Protein AF-A0ABD1X7K9-F1 (afdb_monomer_lite)

Organism: NCBI:txid205694

Structure (mmCIF, N/CA/C/O backbone):
data_AF-A0ABD1X7K9-F1
#
_entry.id   AF-A0ABD1X7K9-F1
#
loop_
_atom_site.group_PDB
_atom_site.id
_atom_site.type_symbol
_atom_site.label_atom_id
_atom_site.label_alt_id
_atom_site.label_comp_id
_atom_site.label_asym_id
_atom_site.label_entity_id
_atom_site.label_seq_id
_atom_site.pdbx_PDB_ins_code
_atom_site.Cartn_x
_atom_site.Cartn_y
_atom_site.Cartn_z
_atom_site.occupancy
_atom_site.B_iso_or_equiv
_atom_site.auth_seq_id
_atom_site.auth_comp_id
_atom_site.auth_asym_id
_atom_site.auth_atom_id
_atom_site.pdbx_PDB_model_num
ATOM 1 N N . MET A 1 1 ? -60.985 24.996 54.349 1.00 44.25 1 MET A N 1
ATOM 2 C CA . MET A 1 1 ? -61.489 23.870 53.530 1.00 44.25 1 MET A CA 1
ATOM 3 C C . MET A 1 1 ? -62.595 24.420 52.634 1.00 44.25 1 MET A C 1
ATOM 5 O O . MET A 1 1 ? -63.432 25.122 53.177 1.00 44.25 1 MET A O 1
ATOM 9 N N . MET A 1 2 ? -62.552 24.123 51.324 1.00 47.28 2 MET A N 1
ATOM 10 C CA . MET A 1 2 ? -63.450 24.574 50.224 1.00 47.28 2 MET A CA 1
ATOM 11 C C . MET A 1 2 ? -63.349 26.078 49.874 1.00 47.28 2 MET A C 1
ATOM 13 O O . MET A 1 2 ? -63.661 26.915 50.703 1.00 47.28 2 MET A O 1
ATOM 17 N N . MET A 1 3 ? -62.688 26.517 48.791 1.00 46.72 3 MET A N 1
ATOM 18 C CA . MET A 1 3 ? -62.798 26.283 47.327 1.00 46.72 3 MET A CA 1
ATOM 19 C C . MET A 1 3 ? -63.803 27.219 46.621 1.00 46.72 3 MET A C 1
ATOM 21 O O . MET A 1 3 ? -65.004 27.012 46.694 1.00 46.72 3 MET A O 1
ATOM 25 N N . HIS A 1 4 ? -63.224 28.194 45.904 1.00 45.09 4 HIS A N 1
ATOM 26 C CA . HIS A 1 4 ? -63.562 28.695 44.561 1.00 45.09 4 HIS A CA 1
ATOM 27 C C . HIS A 1 4 ? -65.014 29.039 44.187 1.00 45.09 4 HIS A C 1
ATOM 29 O O . HIS A 1 4 ? -65.802 28.144 43.927 1.00 45.09 4 HIS A O 1
ATOM 35 N N . GLN A 1 5 ? -65.260 30.337 43.959 1.00 48.31 5 GLN A N 1
ATOM 36 C CA . GLN A 1 5 ? -65.850 30.949 42.747 1.00 48.31 5 GLN A CA 1
ATOM 37 C C . GLN A 1 5 ? -65.305 32.403 42.729 1.00 48.31 5 GLN A C 1
ATOM 39 O O . GLN A 1 5 ? -65.139 32.981 43.797 1.00 48.31 5 GLN A O 1
ATOM 44 N N . HIS A 1 6 ? -64.827 33.012 41.637 1.00 43.03 6 HIS A N 1
ATOM 45 C CA . HIS A 1 6 ? -65.589 33.477 40.480 1.00 43.03 6 HIS A CA 1
ATOM 46 C C . HIS A 1 6 ? -64.671 33.682 39.251 1.00 43.03 6 HIS A C 1
ATOM 48 O O . HIS A 1 6 ? -63.625 34.316 39.342 1.00 43.03 6 HIS A O 1
ATOM 54 N N . GLN A 1 7 ? -65.116 33.135 38.117 1.00 44.94 7 GLN A N 1
ATOM 55 C CA . GLN A 1 7 ? -65.211 33.739 36.781 1.00 44.94 7 GLN A CA 1
ATOM 56 C C . GLN A 1 7 ? -64.207 34.838 36.360 1.00 44.94 7 GLN A C 1
ATOM 58 O O . GLN A 1 7 ? -64.343 35.977 36.787 1.00 44.94 7 GLN A O 1
ATOM 63 N N . THR A 1 8 ? -63.390 34.562 35.335 1.00 47.44 8 THR A N 1
ATOM 64 C CA . THR A 1 8 ? -63.142 35.502 34.220 1.00 47.44 8 THR A CA 1
ATOM 65 C C . THR A 1 8 ? -62.774 34.740 32.942 1.00 47.44 8 THR A C 1
ATOM 67 O O . THR A 1 8 ? -61.840 33.946 32.882 1.00 47.44 8 THR A O 1
ATOM 70 N N . THR A 1 9 ? -63.580 34.963 31.910 1.00 51.94 9 THR A N 1
ATOM 71 C CA . THR A 1 9 ? -63.361 34.582 30.510 1.00 51.94 9 THR A CA 1
ATOM 72 C C . THR A 1 9 ? -62.175 35.350 29.910 1.00 51.94 9 THR A C 1
ATOM 74 O O . THR A 1 9 ? -62.003 36.525 30.243 1.00 51.94 9 THR A O 1
ATOM 77 N N . PRO A 1 10 ? -61.381 34.757 29.000 1.00 44.69 10 PRO A N 1
ATOM 78 C CA . PRO A 1 10 ? -60.229 35.435 28.417 1.00 44.69 10 PRO A CA 1
ATOM 79 C C . PRO A 1 10 ? -60.662 36.476 27.374 1.00 44.69 10 PRO A C 1
ATOM 81 O O . PRO A 1 10 ? -61.242 36.141 26.343 1.00 44.69 10 PRO A O 1
ATOM 84 N N . VAL A 1 11 ? -60.348 37.745 27.641 1.00 50.84 11 VAL A N 1
ATOM 85 C CA . VAL A 1 11 ? -60.345 38.826 26.646 1.00 50.84 11 VAL A CA 1
ATOM 86 C C . VAL A 1 11 ? -58.997 38.787 25.930 1.00 50.84 11 VAL A C 1
ATOM 88 O O . VAL A 1 11 ? -57.948 38.935 26.554 1.00 50.84 11 VAL A O 1
ATOM 91 N N . ALA A 1 12 ? -59.030 38.557 24.620 1.00 48.81 12 ALA A N 1
ATOM 92 C CA . ALA A 1 12 ? -57.865 38.627 23.750 1.00 48.81 12 ALA A CA 1
ATOM 93 C C . ALA A 1 12 ? -57.377 40.077 23.587 1.00 48.81 12 ALA A C 1
ATOM 95 O O . ALA A 1 12 ? -58.204 40.976 23.412 1.00 48.81 12 ALA A O 1
ATOM 96 N N . PRO A 1 13 ? -56.053 40.298 23.517 1.00 48.44 13 PRO A N 1
ATOM 97 C CA . PRO A 1 13 ? -55.521 41.452 22.812 1.00 48.44 13 PRO A CA 1
ATOM 98 C C . PRO A 1 13 ? -54.583 41.039 21.668 1.00 48.44 13 PRO A C 1
ATOM 100 O O . PRO A 1 13 ? -53.557 40.388 21.845 1.00 48.44 13 PRO A O 1
ATOM 103 N N . SER A 1 14 ? -55.003 41.461 20.480 1.00 45.22 14 SER A N 1
ATOM 104 C CA . SER A 1 14 ? -54.258 41.856 19.285 1.00 45.22 14 SER A CA 1
ATOM 105 C C . SER A 1 14 ? -52.724 41.794 19.340 1.00 45.22 14 SER A C 1
ATOM 107 O O . SER A 1 14 ? -52.079 42.683 19.895 1.00 45.22 14 SER A O 1
ATOM 109 N N . HIS A 1 15 ? -52.138 40.848 18.601 1.00 44.59 15 HIS A N 1
ATOM 110 C CA . HIS A 1 15 ? -50.758 40.951 18.126 1.00 44.59 15 HIS A CA 1
ATOM 111 C C . HIS A 1 15 ? -50.733 41.079 16.600 1.00 44.59 15 HIS A C 1
ATOM 113 O O . HIS A 1 15 ? -51.253 40.244 15.863 1.00 44.59 15 HIS A O 1
ATOM 119 N N . GLN A 1 16 ? -50.152 42.192 16.157 1.00 43.97 16 GLN A N 1
ATOM 120 C CA . GLN A 1 16 ? -49.953 42.603 14.773 1.00 43.97 16 GLN A CA 1
ATOM 121 C C . GLN A 1 16 ? -49.258 41.507 13.950 1.00 43.97 16 GLN A C 1
ATOM 123 O O . GLN A 1 16 ? -48.110 41.155 14.220 1.00 43.97 16 GLN A O 1
ATOM 128 N N . HIS A 1 17 ? -49.923 41.009 12.906 1.00 38.66 17 HIS A N 1
ATOM 129 C CA . HIS A 1 17 ? -49.292 40.188 11.875 1.00 38.66 17 HIS A CA 1
ATOM 130 C C . HIS A 1 17 ? -48.532 41.099 10.903 1.00 38.66 17 HIS A C 1
ATOM 132 O O . HIS A 1 17 ? -49.112 41.671 9.981 1.00 38.66 17 HIS A O 1
ATOM 138 N N . HIS A 1 18 ? -47.225 41.243 11.123 1.00 46.94 18 HIS A N 1
ATOM 139 C CA . HIS A 1 18 ? -46.320 41.772 10.109 1.00 46.94 18 HIS A CA 1
ATOM 140 C C . HIS A 1 18 ? -46.184 40.762 8.968 1.00 46.94 18 HIS A C 1
ATOM 142 O O . HIS A 1 18 ? -46.016 39.560 9.180 1.00 46.94 18 HIS A O 1
ATOM 148 N N . HIS A 1 19 ? -46.300 41.286 7.754 1.00 46.56 19 HIS A N 1
ATOM 149 C CA . HIS A 1 19 ? -46.308 40.533 6.517 1.00 46.56 19 HIS A CA 1
ATOM 150 C C . HIS A 1 19 ? -44.956 39.851 6.254 1.00 46.56 19 HIS A C 1
ATOM 152 O O . HIS A 1 19 ? -43.879 40.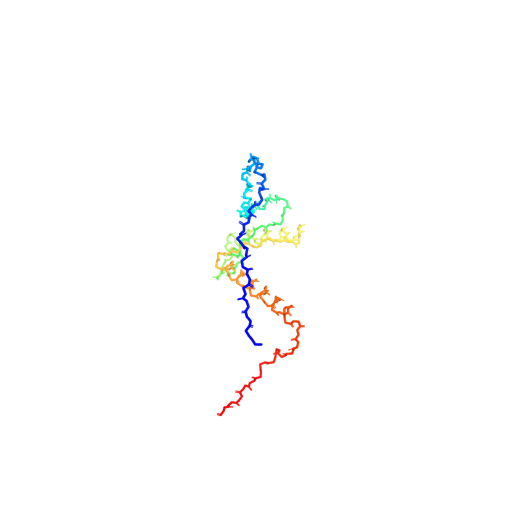394 6.489 1.00 46.56 19 HIS A O 1
ATOM 158 N N . ILE A 1 20 ? -45.091 38.638 5.741 1.00 45.31 20 ILE A N 1
ATOM 159 C CA . ILE A 1 20 ? -44.109 37.643 5.324 1.00 45.31 20 ILE A CA 1
ATOM 160 C C . ILE A 1 20 ? -43.001 38.229 4.438 1.00 45.31 20 ILE A C 1
ATOM 162 O O . ILE A 1 20 ? -43.292 38.834 3.410 1.00 45.31 20 ILE A O 1
ATOM 166 N N . ASN A 1 21 ? -41.743 37.915 4.758 1.00 48.94 21 ASN A N 1
ATOM 167 C CA . ASN A 1 21 ? -40.730 37.679 3.727 1.00 48.94 21 ASN A CA 1
ATOM 168 C C . ASN A 1 21 ? -39.744 36.590 4.182 1.00 48.94 21 ASN A C 1
ATOM 170 O O . ASN A 1 21 ? -38.566 36.831 4.431 1.00 48.94 21 ASN A O 1
ATOM 174 N N . SER A 1 22 ? -40.252 35.371 4.363 1.00 48.38 22 SER A N 1
ATOM 175 C CA . SER A 1 22 ? -39.432 34.192 4.637 1.00 48.38 22 SER A CA 1
ATOM 176 C C . SER A 1 22 ? -39.037 33.525 3.319 1.00 48.38 22 SER A C 1
ATOM 178 O O . SER A 1 22 ? -39.731 32.631 2.833 1.00 48.38 22 SER A O 1
ATOM 180 N N . ALA A 1 23 ? -37.915 33.950 2.740 1.00 56.22 23 ALA A N 1
ATOM 181 C CA . ALA A 1 23 ? -37.167 33.076 1.841 1.00 56.22 23 ALA A CA 1
ATOM 182 C C . ALA A 1 23 ? -36.734 31.827 2.639 1.00 56.22 23 ALA A C 1
ATOM 184 O O . ALA A 1 23 ? -36.334 31.971 3.800 1.00 56.22 23 ALA A O 1
ATOM 185 N N . PRO A 1 24 ? -36.820 30.604 2.086 1.00 58.09 24 PRO A N 1
ATOM 186 C CA . PRO A 1 24 ? -36.360 29.427 2.806 1.00 58.09 24 PRO A CA 1
ATOM 187 C C . PRO A 1 24 ? -34.847 29.551 3.047 1.00 58.09 24 PRO A C 1
ATOM 189 O O . PRO A 1 24 ? -34.113 29.886 2.111 1.00 58.09 24 PRO A O 1
ATOM 192 N N . PRO A 1 25 ? -34.337 29.283 4.264 1.00 51.06 25 PRO A N 1
ATOM 193 C CA . PRO A 1 25 ? -32.907 29.121 4.442 1.00 51.06 25 PRO A CA 1
ATOM 194 C C . PRO A 1 25 ? -32.489 27.929 3.585 1.00 51.06 25 PRO A C 1
ATOM 196 O O . PRO A 1 25 ? -32.964 26.811 3.780 1.00 51.06 25 PRO A O 1
ATOM 199 N N . SER A 1 26 ? -31.628 28.186 2.602 1.00 55.81 26 SER A N 1
ATOM 200 C CA . SER A 1 26 ? -30.971 27.151 1.817 1.00 55.81 26 SER A CA 1
ATOM 201 C C . SER A 1 26 ? -30.286 26.195 2.792 1.00 55.81 26 SER A C 1
ATOM 203 O O . SER A 1 26 ? -29.241 26.520 3.357 1.00 55.81 26 SER A O 1
ATOM 205 N N . VAL A 1 27 ? -30.906 25.037 3.030 1.00 53.28 27 VAL A N 1
ATOM 206 C CA . VAL A 1 27 ? -30.353 23.960 3.848 1.00 53.28 27 VAL A CA 1
ATOM 207 C C . VAL A 1 27 ? -29.078 23.512 3.151 1.00 53.28 27 VAL A C 1
ATOM 209 O O . VAL A 1 27 ? -29.098 22.794 2.153 1.00 53.28 27 VAL A O 1
ATOM 212 N N . ARG A 1 28 ? -27.945 24.020 3.634 1.00 53.41 28 ARG A N 1
ATOM 213 C CA . ARG A 1 28 ? -26.619 23.639 3.168 1.00 53.41 28 ARG A CA 1
ATOM 214 C C . ARG A 1 28 ? -26.426 22.176 3.546 1.00 53.41 28 ARG A C 1
ATOM 216 O O . ARG A 1 28 ? -26.197 21.859 4.708 1.00 53.41 28 ARG A O 1
ATOM 223 N N . SER A 1 29 ? -26.587 21.295 2.565 1.00 51.66 29 SER A N 1
ATOM 224 C CA . SER A 1 29 ? -26.344 19.863 2.708 1.00 51.66 29 SER A CA 1
ATOM 225 C C . SER A 1 29 ? -24.931 19.635 3.280 1.00 51.66 29 SER A C 1
ATOM 227 O O . SER A 1 29 ? -23.964 20.099 2.671 1.00 51.66 29 SER A O 1
ATOM 229 N N . PRO A 1 30 ? -24.758 18.961 4.435 1.00 52.16 30 PRO A N 1
ATOM 230 C CA . PRO A 1 30 ? -23.443 18.728 5.039 1.00 52.16 30 PRO A CA 1
ATOM 231 C C . PRO A 1 30 ? -22.665 17.568 4.388 1.00 52.16 30 PRO A C 1
ATOM 233 O O . PRO A 1 30 ? -21.688 17.079 4.952 1.00 52.16 30 PRO A O 1
ATOM 236 N N . HIS A 1 31 ? -23.060 17.114 3.197 1.00 55.00 31 HIS A N 1
ATOM 237 C CA . HIS A 1 31 ? -22.453 15.964 2.524 1.00 55.00 31 HIS A CA 1
ATOM 238 C C . HIS A 1 31 ? -21.840 16.338 1.179 1.00 55.00 31 HIS A C 1
ATOM 240 O O . HIS A 1 31 ? -22.151 15.744 0.153 1.00 55.00 31 HIS A O 1
ATOM 246 N N . GLN A 1 32 ? -20.921 17.299 1.181 1.00 48.38 32 GLN A N 1
ATOM 247 C CA . GLN A 1 32 ? -19.895 17.334 0.147 1.00 48.38 32 GLN A CA 1
ATOM 248 C C . GLN A 1 32 ? -18.619 16.780 0.772 1.00 48.38 32 GLN A C 1
ATOM 250 O O . GLN A 1 32 ? -17.777 17.511 1.289 1.00 48.38 32 GLN A O 1
ATOM 255 N N . LEU A 1 33 ? -18.532 15.447 0.803 1.00 60.22 33 LEU A N 1
ATOM 256 C CA . LEU A 1 33 ? -17.262 14.773 1.029 1.00 60.22 33 LEU A CA 1
ATOM 257 C C . LEU A 1 33 ? -16.311 15.290 -0.063 1.00 60.22 33 LEU A C 1
ATOM 259 O O . LEU A 1 33 ? -16.706 15.261 -1.234 1.00 60.22 33 LEU A O 1
ATOM 263 N N . PRO A 1 34 ? -15.112 15.801 0.264 1.00 52.91 34 PRO A N 1
ATOM 264 C CA . PRO A 1 34 ? -14.151 16.136 -0.771 1.00 52.91 34 PRO A CA 1
ATOM 265 C C . PRO A 1 34 ? -13.906 14.856 -1.568 1.00 52.91 34 PRO A C 1
ATOM 267 O O . PRO A 1 34 ? -13.482 13.841 -1.013 1.00 52.91 34 PRO A O 1
ATOM 270 N N . SER A 1 35 ? -14.243 14.882 -2.859 1.00 55.22 35 SER A N 1
ATOM 271 C CA . SER A 1 35 ? -13.790 13.865 -3.801 1.00 55.22 35 SER A CA 1
ATOM 272 C C . SER A 1 35 ? -12.292 13.688 -3.568 1.00 55.22 35 SER A C 1
ATOM 274 O O . SER A 1 35 ? -11.606 14.716 -3.529 1.00 55.22 35 SER A O 1
ATOM 276 N N . PRO A 1 36 ? -11.773 12.463 -3.365 1.00 53.84 36 PRO A N 1
ATOM 277 C CA . PRO A 1 36 ? -10.343 12.271 -3.224 1.00 53.84 36 PRO A CA 1
ATOM 278 C C . PRO A 1 36 ? -9.725 12.750 -4.529 1.00 53.84 36 PRO A C 1
ATOM 280 O O . PRO A 1 36 ? -9.827 12.086 -5.559 1.00 53.84 36 PRO A O 1
ATOM 283 N N . THR A 1 37 ? -9.157 13.951 -4.508 1.00 53.09 37 THR A N 1
ATOM 284 C CA . THR A 1 37 ? -8.316 14.434 -5.587 1.00 53.09 37 THR A CA 1
ATOM 285 C C . THR A 1 37 ? -7.270 13.341 -5.758 1.00 53.09 37 THR A C 1
ATOM 287 O O . THR A 1 37 ? -6.623 13.000 -4.759 1.00 53.09 37 THR A O 1
ATOM 290 N N . PRO A 1 38 ? -7.121 12.723 -6.945 1.00 57.69 38 PRO A N 1
ATOM 291 C CA . PRO A 1 38 ? -5.961 11.886 -7.176 1.00 57.69 38 PRO A CA 1
ATOM 292 C C . PRO A 1 38 ? -4.782 12.800 -6.876 1.00 57.69 38 PRO A C 1
ATOM 294 O O . PRO A 1 38 ? -4.636 13.835 -7.526 1.00 57.69 38 PRO A O 1
ATOM 297 N N . LEU A 1 39 ? -4.066 12.507 -5.785 1.00 59.00 39 LEU A N 1
ATOM 298 C CA . LEU A 1 39 ? -2.914 13.282 -5.348 1.00 59.00 39 LEU A CA 1
ATOM 299 C C . LEU A 1 39 ? -2.079 13.489 -6.598 1.00 59.00 39 LEU A C 1
ATOM 301 O O . LEU A 1 39 ? -1.657 12.493 -7.191 1.00 59.00 39 LEU A O 1
ATOM 305 N N . SER A 1 40 ? -1.988 14.749 -7.035 1.00 51.44 40 SER A N 1
ATOM 306 C CA . SER A 1 40 ? -1.281 15.152 -8.243 1.00 51.44 40 SER A CA 1
ATOM 307 C C . SER A 1 40 ? -0.008 14.326 -8.304 1.00 51.44 40 SER A C 1
ATOM 309 O O . SER A 1 40 ? 0.765 14.365 -7.344 1.00 51.44 40 SER A O 1
ATOM 311 N N . LEU A 1 41 ? 0.145 13.499 -9.347 1.00 63.22 41 LEU A N 1
ATOM 312 C CA . LEU A 1 41 ? 1.394 12.789 -9.586 1.00 63.22 41 LEU A CA 1
ATOM 313 C C . LEU A 1 41 ? 2.422 13.883 -9.830 1.00 63.22 41 LEU A C 1
ATOM 315 O O . LEU A 1 41 ? 2.570 14.350 -10.953 1.00 63.22 41 LEU A O 1
ATOM 319 N N . ASP A 1 42 ? 3.058 14.354 -8.765 1.00 71.88 42 ASP A N 1
ATOM 320 C CA . ASP A 1 42 ? 4.279 15.110 -8.889 1.00 71.88 42 ASP A CA 1
ATOM 321 C C . ASP A 1 42 ? 5.260 14.149 -9.569 1.00 71.88 42 ASP A C 1
ATOM 323 O O . ASP A 1 42 ? 5.600 13.118 -8.975 1.00 71.88 42 ASP A O 1
ATOM 327 N N . PRO A 1 43 ? 5.668 14.403 -10.825 1.00 70.75 43 PRO A N 1
ATOM 328 C CA . PRO A 1 43 ? 6.642 13.550 -11.493 1.00 70.75 43 PRO A CA 1
ATOM 329 C C . PRO A 1 43 ? 7.987 13.555 -10.752 1.00 70.75 43 PRO A C 1
ATOM 331 O O . PRO A 1 43 ? 8.811 12.672 -10.980 1.00 70.75 43 PRO A O 1
ATOM 334 N N . ASN A 1 44 ? 8.193 14.517 -9.847 1.00 81.50 44 ASN A N 1
ATOM 335 C CA . ASN A 1 44 ? 9.338 14.612 -8.957 1.00 81.50 44 ASN A CA 1
ATOM 336 C C . ASN A 1 44 ? 9.051 14.089 -7.532 1.00 81.50 44 ASN A C 1
ATOM 338 O O . ASN A 1 44 ? 9.859 14.279 -6.629 1.00 81.50 44 ASN A O 1
ATOM 342 N N . GLY A 1 45 ? 7.899 13.455 -7.306 1.00 87.62 45 GLY A N 1
ATOM 343 C CA . GLY A 1 45 ? 7.518 12.886 -6.019 1.00 87.62 45 GLY A CA 1
ATOM 344 C C . GLY A 1 45 ? 8.088 11.481 -5.767 1.00 87.62 45 GLY A C 1
ATOM 345 O O . GLY A 1 45 ? 8.710 10.869 -6.643 1.00 87.62 45 GLY A O 1
ATOM 346 N N . PRO A 1 46 ? 7.859 10.923 -4.564 1.00 94.38 46 PRO A N 1
ATOM 347 C CA . PRO A 1 46 ? 8.191 9.533 -4.269 1.00 94.38 46 PRO A CA 1
ATOM 348 C C . PRO A 1 46 ? 7.480 8.568 -5.232 1.00 94.38 46 PRO A C 1
ATOM 350 O O . PRO A 1 46 ? 6.304 8.744 -5.557 1.00 94.38 46 PRO A O 1
ATOM 353 N N . ALA A 1 47 ? 8.187 7.521 -5.661 1.00 94.31 47 ALA A N 1
ATOM 354 C CA . ALA A 1 47 ? 7.653 6.503 -6.560 1.00 94.31 47 ALA A CA 1
ATOM 355 C C . ALA A 1 47 ? 6.484 5.747 -5.916 1.00 94.31 47 ALA A C 1
ATOM 357 O O . ALA A 1 47 ? 6.481 5.507 -4.706 1.00 94.31 47 ALA A O 1
ATOM 358 N N . ARG A 1 48 ? 5.514 5.339 -6.740 1.00 92.81 48 ARG A N 1
ATOM 359 C CA . ARG A 1 48 ? 4.360 4.528 -6.332 1.00 92.81 48 ARG A CA 1
ATOM 360 C C . ARG A 1 48 ? 4.567 3.097 -6.802 1.00 92.81 48 ARG A C 1
ATOM 362 O O . ARG A 1 48 ? 4.806 2.870 -7.984 1.00 92.81 48 ARG A O 1
ATOM 369 N N . ILE A 1 49 ? 4.523 2.155 -5.873 1.00 94.19 49 ILE A N 1
ATOM 370 C CA . ILE A 1 49 ? 4.918 0.765 -6.091 1.00 94.19 49 ILE A CA 1
ATOM 371 C C . ILE A 1 49 ? 3.822 -0.142 -5.566 1.00 94.19 49 ILE A C 1
ATOM 373 O O . ILE A 1 49 ? 3.461 -0.056 -4.395 1.00 94.19 49 ILE A O 1
ATOM 377 N N . ARG A 1 50 ? 3.314 -1.043 -6.406 1.00 92.06 50 ARG A N 1
ATOM 378 C CA . ARG A 1 50 ? 2.353 -2.051 -5.960 1.00 92.06 50 ARG A CA 1
ATOM 379 C C . ARG A 1 50 ? 3.059 -3.090 -5.107 1.00 92.06 50 ARG A C 1
ATOM 381 O O . ARG A 1 50 ? 4.087 -3.632 -5.509 1.00 92.06 50 ARG A O 1
ATOM 388 N N . LEU A 1 51 ? 2.471 -3.412 -3.959 1.00 90.31 51 LEU A N 1
ATOM 389 C CA . LEU A 1 51 ? 3.014 -4.420 -3.054 1.00 90.31 51 LEU A CA 1
ATOM 390 C C . LEU A 1 51 ? 3.194 -5.771 -3.764 1.00 90.31 51 LEU A C 1
ATOM 392 O O . LEU A 1 51 ? 4.233 -6.399 -3.606 1.00 90.31 51 LEU A O 1
ATOM 396 N N . SER A 1 52 ? 2.248 -6.164 -4.625 1.00 88.62 52 SER A N 1
ATOM 397 C CA . SER A 1 52 ? 2.306 -7.406 -5.414 1.00 88.62 52 SER A CA 1
ATOM 398 C C . SER A 1 52 ? 3.579 -7.570 -6.241 1.00 88.62 52 SER A C 1
ATOM 400 O O . SER A 1 52 ? 4.001 -8.695 -6.483 1.00 88.62 52 SER A O 1
ATOM 402 N N . ASP A 1 53 ? 4.187 -6.463 -6.666 1.00 89.31 53 ASP A N 1
ATOM 403 C CA . ASP A 1 53 ? 5.314 -6.477 -7.595 1.00 89.31 53 ASP A CA 1
ATOM 404 C C . ASP A 1 53 ? 6.660 -6.620 -6.861 1.00 89.31 53 ASP A C 1
ATOM 406 O O . ASP A 1 53 ? 7.675 -6.893 -7.497 1.00 89.31 53 ASP A O 1
ATOM 410 N N . ILE A 1 54 ? 6.672 -6.467 -5.528 1.00 87.94 54 ILE A N 1
ATOM 411 C CA . ILE A 1 54 ? 7.842 -6.686 -4.658 1.00 87.94 54 ILE A CA 1
ATOM 412 C C . ILE A 1 54 ? 7.724 -7.939 -3.784 1.00 87.94 54 ILE A C 1
ATOM 414 O O . ILE A 1 54 ? 8.693 -8.299 -3.114 1.00 87.94 54 ILE A O 1
ATOM 418 N N . LEU A 1 55 ? 6.560 -8.597 -3.755 1.00 82.44 55 LEU A N 1
ATOM 419 C CA . LEU A 1 55 ? 6.404 -9.833 -2.995 1.00 82.44 55 LEU A CA 1
ATOM 420 C C . LEU A 1 55 ? 7.283 -10.936 -3.611 1.00 82.44 55 LEU A C 1
ATOM 422 O O . LEU A 1 55 ? 7.283 -11.097 -4.834 1.00 82.44 55 LEU A O 1
ATOM 426 N N . PRO A 1 56 ? 8.027 -11.704 -2.792 1.00 66.00 56 PRO A N 1
ATOM 427 C CA . PRO A 1 56 ? 8.844 -12.800 -3.291 1.00 66.00 56 PRO A CA 1
ATOM 428 C C . PRO A 1 56 ? 7.962 -13.824 -4.009 1.00 66.00 56 PRO A C 1
ATOM 430 O O . PRO A 1 56 ? 7.125 -14.477 -3.387 1.00 66.00 56 PRO A O 1
ATOM 433 N N . TYR A 1 57 ? 8.140 -13.955 -5.321 1.00 62.25 57 TYR A N 1
ATOM 434 C CA . TYR A 1 57 ? 7.590 -15.072 -6.076 1.00 62.25 57 TYR A CA 1
ATOM 435 C C . TYR A 1 57 ? 8.563 -16.250 -5.974 1.00 62.25 57 TYR A C 1
ATOM 437 O O . TYR A 1 57 ? 9.778 -16.064 -6.084 1.00 62.25 57 TYR A O 1
ATOM 445 N N . ASP A 1 58 ? 8.025 -17.444 -5.739 1.00 63.03 58 ASP A N 1
ATOM 446 C CA . ASP A 1 58 ? 8.750 -18.694 -5.497 1.00 63.03 58 ASP A CA 1
ATOM 447 C C . ASP A 1 58 ? 9.551 -19.148 -6.738 1.00 63.03 58 ASP A C 1
ATOM 449 O O . ASP A 1 58 ? 9.109 -19.989 -7.517 1.00 63.03 58 ASP A O 1
ATOM 453 N N . GLY A 1 59 ? 10.719 -18.538 -6.979 1.00 62.69 59 GLY A N 1
ATOM 454 C CA . GLY A 1 59 ? 11.796 -19.174 -7.750 1.00 62.69 59 GLY A CA 1
ATOM 455 C C . GLY A 1 59 ? 12.476 -18.394 -8.882 1.00 62.69 59 GLY A C 1
ATOM 456 O O . GLY A 1 59 ? 13.522 -18.847 -9.336 1.00 62.69 59 GLY A O 1
ATOM 457 N N . ALA A 1 60 ? 11.994 -17.233 -9.339 1.00 59.62 60 ALA A N 1
ATOM 458 C CA . ALA A 1 60 ? 12.755 -16.415 -10.300 1.00 59.62 60 ALA A CA 1
ATOM 459 C C . ALA A 1 60 ? 12.335 -14.934 -10.279 1.00 59.62 60 ALA A C 1
ATOM 461 O O . ALA A 1 60 ? 11.136 -14.649 -10.325 1.00 59.62 60 ALA A O 1
ATOM 462 N N . PRO A 1 61 ? 13.282 -13.973 -10.255 1.00 63.62 61 PRO A N 1
ATOM 463 C CA . PRO A 1 61 ? 12.955 -12.555 -10.349 1.00 63.62 61 PRO A CA 1
ATOM 464 C C . PRO A 1 61 ? 12.353 -12.253 -11.726 1.00 63.62 61 PRO A C 1
ATOM 466 O O . PRO A 1 61 ? 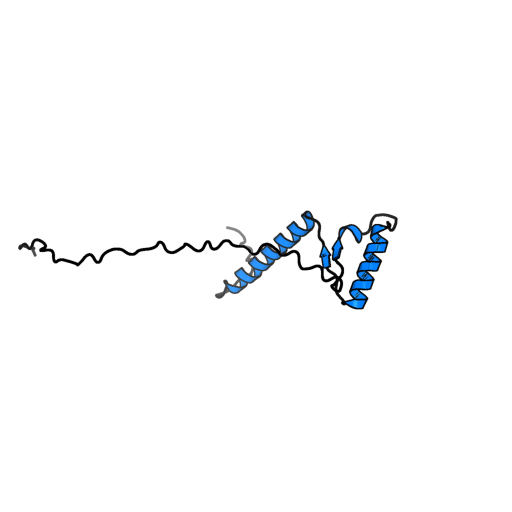13.035 -12.254 -12.750 1.00 63.62 61 PRO A O 1
ATOM 469 N N . VAL A 1 62 ? 11.044 -12.016 -11.750 1.00 72.06 62 VAL A N 1
ATOM 470 C CA . VAL A 1 62 ? 10.288 -11.687 -12.964 1.00 72.06 62 VAL A CA 1
ATOM 471 C C . VAL A 1 62 ? 10.585 -10.234 -13.367 1.00 72.06 62 VAL A C 1
ATOM 473 O O . VAL A 1 62 ? 10.869 -9.392 -12.517 1.00 72.06 62 VAL A O 1
ATOM 476 N N . GLY A 1 63 ? 10.494 -9.893 -14.656 1.00 81.75 63 GLY A N 1
ATOM 477 C CA . GLY A 1 63 ? 10.759 -8.532 -15.159 1.00 81.75 63 GLY A CA 1
ATOM 478 C C . GLY A 1 63 ? 10.087 -7.378 -14.381 1.00 81.75 63 GLY A C 1
ATOM 479 O O . GLY A 1 63 ? 10.743 -6.356 -14.170 1.00 81.75 63 GLY A O 1
ATOM 480 N N . PRO A 1 64 ? 8.827 -7.505 -13.913 1.00 85.88 64 PRO A N 1
ATOM 481 C CA . PRO A 1 64 ? 8.191 -6.503 -13.056 1.00 85.88 64 PRO A CA 1
ATOM 482 C C . PRO A 1 64 ? 8.896 -6.308 -11.712 1.00 85.88 64 PRO A C 1
ATOM 484 O O . PRO A 1 64 ? 9.034 -5.173 -11.275 1.00 85.88 64 PRO A O 1
ATOM 487 N N . TYR A 1 65 ? 9.398 -7.375 -11.089 1.00 88.31 65 TYR A N 1
ATOM 488 C CA . TYR A 1 65 ? 10.102 -7.288 -9.809 1.00 88.31 65 TYR A CA 1
ATOM 489 C C . TYR A 1 65 ? 11.360 -6.426 -9.922 1.00 88.31 65 TYR A C 1
ATOM 491 O O . TYR A 1 65 ? 11.539 -5.485 -9.155 1.00 88.31 65 TYR A O 1
ATOM 499 N N . ILE A 1 66 ? 12.198 -6.691 -10.930 1.00 89.00 66 ILE A N 1
ATOM 500 C CA . ILE A 1 66 ? 13.454 -5.952 -11.136 1.00 89.00 66 ILE A CA 1
ATOM 501 C C . ILE A 1 66 ? 13.169 -4.460 -11.348 1.00 89.00 66 ILE A C 1
ATOM 503 O O . ILE A 1 66 ? 13.734 -3.622 -10.649 1.00 89.00 66 ILE A O 1
ATOM 507 N N . LYS A 1 67 ? 12.224 -4.128 -12.238 1.00 90.94 67 LYS A N 1
ATOM 508 C CA . LYS A 1 67 ? 11.823 -2.735 -12.500 1.00 90.94 67 LYS A CA 1
ATOM 509 C C . LYS A 1 67 ? 11.294 -2.040 -11.248 1.00 90.94 67 LYS A C 1
ATOM 511 O O . LYS A 1 67 ? 11.596 -0.874 -11.006 1.00 90.94 67 LYS A O 1
ATOM 516 N N . THR A 1 68 ? 10.509 -2.752 -10.448 1.00 92.50 68 THR A N 1
ATOM 517 C CA . THR A 1 68 ? 9.929 -2.209 -9.222 1.00 92.50 68 THR A CA 1
ATOM 518 C C . THR A 1 68 ? 10.991 -1.975 -8.147 1.00 92.50 68 THR A C 1
ATOM 520 O O . THR A 1 68 ? 10.964 -0.941 -7.483 1.00 92.50 68 THR A O 1
ATOM 523 N N . VAL A 1 69 ? 11.971 -2.872 -8.011 1.00 92.44 69 VAL A N 1
ATOM 524 C CA . VAL A 1 69 ? 13.116 -2.701 -7.100 1.00 92.44 69 VAL A CA 1
ATOM 525 C C . VAL A 1 69 ? 14.016 -1.541 -7.540 1.00 92.44 69 VAL A C 1
ATOM 527 O O . VAL A 1 69 ? 14.459 -0.749 -6.704 1.00 92.44 69 VAL A O 1
ATOM 530 N N . GLU A 1 70 ? 14.248 -1.372 -8.841 1.00 93.62 70 GLU A N 1
ATOM 531 C CA . GLU A 1 70 ? 14.975 -0.215 -9.380 1.00 93.62 70 GLU A CA 1
ATOM 532 C C . GLU A 1 70 ? 14.232 1.100 -9.097 1.00 93.62 70 GLU A C 1
ATOM 534 O O . GLU A 1 70 ? 14.826 2.062 -8.606 1.00 93.62 70 GLU A O 1
ATOM 539 N N . ALA A 1 71 ? 12.915 1.138 -9.316 1.00 94.25 71 ALA A N 1
ATOM 540 C CA . ALA A 1 71 ? 12.097 2.305 -8.992 1.00 94.25 71 ALA A CA 1
ATOM 541 C C . ALA A 1 71 ? 12.102 2.613 -7.483 1.00 94.25 71 ALA A C 1
ATOM 543 O O . ALA A 1 71 ? 12.227 3.777 -7.090 1.00 94.25 71 ALA A O 1
ATOM 544 N N . LEU A 1 72 ? 12.017 1.580 -6.638 1.00 94.25 72 LEU A N 1
ATOM 545 C CA . LEU A 1 72 ? 12.065 1.703 -5.181 1.00 94.25 72 LEU A CA 1
ATOM 546 C C . LEU A 1 72 ? 13.398 2.278 -4.716 1.00 94.25 72 LEU A C 1
ATOM 548 O O . LEU A 1 72 ? 13.421 3.269 -3.987 1.00 94.25 72 LEU A O 1
ATOM 552 N N . SER A 1 73 ? 14.503 1.683 -5.166 1.00 95.56 73 SER A N 1
ATOM 553 C CA . SER A 1 73 ? 15.847 2.133 -4.802 1.00 95.56 73 SER A CA 1
ATOM 554 C C . SER A 1 73 ? 16.083 3.574 -5.253 1.00 95.56 73 SER A C 1
ATOM 556 O O . SER A 1 73 ? 16.479 4.410 -4.441 1.00 95.56 73 SER A O 1
ATOM 558 N N . GLY A 1 74 ? 15.720 3.917 -6.493 1.00 95.50 74 GLY A N 1
ATOM 559 C CA . GLY A 1 74 ? 15.805 5.286 -6.998 1.00 95.50 74 GLY A CA 1
ATOM 560 C C . GLY A 1 74 ? 14.969 6.283 -6.188 1.00 95.50 74 GLY A C 1
ATOM 561 O O . GLY A 1 74 ? 15.413 7.407 -5.952 1.00 95.50 74 GLY A O 1
ATOM 562 N N . SER A 1 75 ? 13.781 5.884 -5.727 1.00 96.00 75 SER A N 1
ATOM 563 C CA . SER A 1 75 ? 12.935 6.733 -4.882 1.00 96.00 75 SER A CA 1
ATOM 564 C C . SER A 1 75 ? 13.537 6.963 -3.499 1.00 96.00 75 SER A C 1
ATOM 566 O O . SER A 1 75 ? 13.529 8.090 -3.009 1.00 96.00 75 SER A O 1
ATOM 568 N N . LEU A 1 76 ? 14.104 5.924 -2.883 1.00 95.19 76 LEU A N 1
ATOM 569 C CA . LEU A 1 76 ? 14.770 6.044 -1.586 1.00 95.19 76 LEU A CA 1
ATOM 570 C C . LEU A 1 76 ? 16.031 6.910 -1.676 1.00 95.19 76 LEU A C 1
ATOM 572 O O . LEU A 1 76 ? 16.254 7.742 -0.804 1.00 95.19 76 LEU A O 1
ATOM 576 N N . MET A 1 77 ? 16.810 6.791 -2.754 1.00 97.12 77 MET A N 1
ATOM 577 C CA . MET A 1 77 ? 18.010 7.611 -2.952 1.00 97.12 77 MET A CA 1
ATOM 578 C C . MET A 1 77 ? 17.696 9.101 -3.133 1.00 97.12 77 MET A C 1
ATOM 580 O O . MET A 1 77 ? 18.462 9.940 -2.667 1.00 97.12 77 MET A O 1
ATOM 584 N N . ARG A 1 78 ? 16.591 9.444 -3.811 1.00 95.31 78 ARG A N 1
ATOM 585 C CA . ARG A 1 78 ? 16.229 10.846 -4.093 1.00 95.31 78 ARG A CA 1
ATOM 586 C C . ARG A 1 78 ? 15.347 11.480 -3.023 1.00 95.31 78 ARG A C 1
ATOM 588 O O . ARG A 1 78 ? 15.498 12.662 -2.735 1.00 95.31 78 ARG A O 1
ATOM 595 N N . HIS A 1 79 ? 14.426 10.709 -2.454 1.00 94.88 79 HIS A N 1
ATOM 596 C CA . HIS A 1 79 ? 13.354 11.232 -1.604 1.00 94.88 79 HIS A CA 1
ATOM 597 C C . HIS A 1 79 ? 13.329 10.612 -0.205 1.00 94.88 79 HIS A C 1
ATOM 599 O O . HIS A 1 79 ? 12.533 11.049 0.622 1.00 94.88 79 HIS A O 1
ATOM 605 N N . ASN A 1 80 ? 14.143 9.580 0.065 1.00 96.00 80 ASN A N 1
ATOM 606 C CA . ASN A 1 80 ? 14.089 8.778 1.295 1.00 96.00 80 ASN A CA 1
ATOM 607 C C . ASN A 1 80 ? 12.667 8.270 1.626 1.00 96.00 80 ASN A C 1
ATOM 609 O O . ASN A 1 80 ? 12.299 8.078 2.783 1.00 96.00 80 ASN A O 1
ATOM 613 N N . ALA A 1 81 ? 11.837 8.109 0.593 1.00 95.44 81 ALA A N 1
ATOM 614 C CA . ALA A 1 81 ? 10.433 7.755 0.708 1.00 95.44 81 ALA A CA 1
ATOM 615 C C . ALA A 1 81 ? 9.942 7.091 -0.581 1.00 95.44 81 ALA A C 1
ATOM 617 O O . ALA A 1 81 ? 10.437 7.375 -1.673 1.00 95.44 81 ALA A O 1
ATOM 618 N N . ALA A 1 82 ? 8.939 6.229 -0.448 1.00 95.50 82 ALA A N 1
ATOM 619 C CA . ALA A 1 82 ? 8.181 5.630 -1.539 1.00 95.50 82 ALA A CA 1
ATOM 620 C C . ALA A 1 82 ? 6.740 5.388 -1.064 1.00 95.50 82 ALA A C 1
ATOM 622 O O . ALA A 1 82 ? 6.494 5.214 0.131 1.00 95.50 82 ALA A O 1
ATOM 623 N N . VAL A 1 83 ? 5.788 5.384 -1.992 1.00 95.06 83 VAL A N 1
ATOM 624 C CA . VAL A 1 83 ? 4.380 5.082 -1.725 1.00 95.06 83 VAL A CA 1
ATOM 625 C C . VAL A 1 83 ? 4.123 3.631 -2.102 1.00 95.06 83 VAL A C 1
ATOM 627 O O . VAL A 1 83 ? 4.272 3.257 -3.262 1.00 95.06 83 VAL A O 1
ATOM 630 N 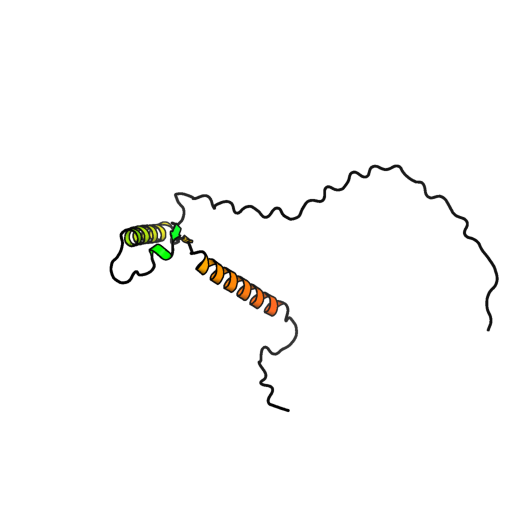N . ILE A 1 84 ? 3.713 2.816 -1.132 1.00 93.88 84 ILE A N 1
ATOM 631 C CA . ILE A 1 84 ? 3.312 1.433 -1.392 1.00 93.88 84 ILE A CA 1
ATOM 632 C C . ILE A 1 84 ? 1.804 1.380 -1.624 1.00 93.88 84 ILE A C 1
ATOM 634 O O . ILE A 1 84 ? 1.012 1.781 -0.770 1.00 93.88 84 ILE A O 1
ATOM 638 N N . GLU A 1 85 ? 1.413 0.888 -2.793 1.00 93.62 85 GLU A N 1
ATOM 639 C CA . GLU A 1 85 ? 0.030 0.671 -3.187 1.00 93.62 85 GLU A CA 1
ATOM 640 C C . GLU A 1 85 ? -0.394 -0.750 -2.824 1.00 93.62 85 GLU A C 1
ATOM 642 O O . GLU A 1 85 ? 0.270 -1.734 -3.161 1.00 93.62 85 GLU A O 1
ATOM 647 N N . LEU A 1 86 ? -1.513 -0.845 -2.117 1.00 91.62 86 LEU A N 1
ATOM 648 C CA . LEU A 1 86 ? -2.024 -2.088 -1.558 1.00 91.62 86 LEU A CA 1
ATOM 649 C C . LEU A 1 86 ? -3.164 -2.645 -2.407 1.00 91.62 86 LEU A C 1
ATOM 651 O O . LEU A 1 86 ? -3.921 -1.888 -3.022 1.00 91.62 86 LEU A O 1
ATOM 655 N N . GLY A 1 87 ? -3.305 -3.972 -2.404 1.00 90.06 87 GLY A N 1
ATOM 656 C CA . GLY A 1 87 ? -4.477 -4.635 -2.967 1.00 90.06 87 GLY A CA 1
ATOM 657 C C . GLY A 1 87 ? -5.752 -4.285 -2.193 1.00 90.06 87 GLY A C 1
ATOM 658 O O . GLY A 1 87 ? -5.706 -3.761 -1.079 1.00 90.06 87 GLY A O 1
ATOM 659 N N . THR A 1 88 ? -6.915 -4.581 -2.773 1.00 90.50 88 THR A N 1
ATOM 660 C CA . THR A 1 88 ? -8.216 -4.338 -2.126 1.00 90.50 88 THR A CA 1
ATOM 661 C C . THR A 1 88 ? -8.336 -5.039 -0.774 1.00 90.50 88 THR A C 1
ATOM 663 O O . THR A 1 88 ? -8.856 -4.448 0.173 1.00 90.50 88 THR A O 1
ATOM 666 N N . ASP A 1 89 ? -7.808 -6.257 -0.679 1.00 90.00 89 ASP A N 1
ATOM 667 C CA . ASP A 1 89 ? -7.907 -7.103 0.511 1.00 90.00 89 ASP A CA 1
ATOM 668 C C . ASP A 1 89 ? -7.009 -6.571 1.636 1.00 90.00 89 ASP A C 1
ATOM 670 O O . ASP A 1 89 ? -7.466 -6.352 2.760 1.00 90.00 89 ASP A O 1
ATOM 674 N N . ASP A 1 90 ? -5.761 -6.226 1.307 1.00 90.88 90 ASP A N 1
ATOM 675 C CA . ASP A 1 90 ? -4.820 -5.584 2.231 1.00 90.88 90 ASP A CA 1
ATOM 676 C C . ASP A 1 90 ? -5.357 -4.239 2.741 1.00 90.88 90 ASP A C 1
ATOM 678 O O . ASP A 1 90 ? -5.258 -3.914 3.928 1.00 90.88 90 ASP A O 1
ATOM 682 N N . MET A 1 91 ? -5.984 -3.450 1.860 1.00 91.94 91 MET A N 1
ATOM 683 C CA . MET A 1 91 ? -6.604 -2.183 2.248 1.00 91.94 91 MET A CA 1
ATOM 684 C C . MET A 1 91 ? -7.738 -2.371 3.259 1.00 91.94 91 MET A C 1
ATOM 686 O O . MET A 1 91 ? -7.888 -1.536 4.155 1.00 91.94 91 MET A O 1
ATOM 690 N N . ALA A 1 92 ? -8.541 -3.432 3.138 1.00 94.44 92 ALA A N 1
ATOM 691 C CA . ALA A 1 92 ? -9.602 -3.724 4.099 1.00 94.44 92 ALA A CA 1
ATOM 692 C C . ALA A 1 92 ? -9.024 -4.038 5.488 1.00 94.44 92 ALA A C 1
ATOM 694 O O . ALA A 1 92 ? -9.511 -3.505 6.489 1.00 94.44 92 ALA A O 1
ATOM 695 N N . LEU A 1 93 ? -7.937 -4.814 5.547 1.00 95.12 93 LEU A N 1
ATOM 696 C CA . LEU A 1 93 ? -7.231 -5.123 6.793 1.00 95.12 93 LEU A CA 1
ATOM 697 C C . LEU A 1 93 ? -6.656 -3.867 7.454 1.00 95.12 93 LEU A C 1
ATOM 699 O O . LEU A 1 93 ? -6.859 -3.657 8.652 1.00 95.12 93 LEU A O 1
ATOM 703 N N . ILE A 1 94 ? -6.002 -2.988 6.687 1.00 95.12 94 ILE A N 1
ATOM 704 C CA . ILE A 1 94 ? -5.464 -1.735 7.234 1.00 95.12 94 ILE A CA 1
ATOM 705 C C . ILE A 1 94 ? -6.582 -0.824 7.737 1.00 95.12 94 ILE A C 1
ATOM 707 O O . ILE A 1 94 ? -6.467 -0.270 8.830 1.00 95.12 94 ILE A O 1
ATOM 711 N N . ARG A 1 95 ? -7.685 -0.681 6.992 1.00 95.25 95 ARG A N 1
ATOM 712 C CA . ARG A 1 95 ? -8.841 0.109 7.449 1.00 95.25 95 ARG A CA 1
ATOM 713 C C . ARG A 1 95 ? -9.394 -0.432 8.762 1.00 95.25 95 ARG A C 1
ATOM 715 O O . ARG A 1 95 ? -9.559 0.341 9.702 1.00 95.25 95 ARG A O 1
ATOM 722 N N . CYS A 1 96 ? -9.587 -1.747 8.853 1.00 95.81 96 CYS A N 1
ATOM 723 C CA . CYS A 1 96 ? -10.027 -2.404 10.080 1.00 95.81 96 CYS A CA 1
ATOM 724 C C . CYS A 1 96 ? -9.066 -2.127 11.250 1.00 95.81 96 CYS A C 1
ATOM 726 O O . CYS A 1 96 ? -9.502 -1.753 12.340 1.00 95.81 96 CYS A O 1
ATOM 728 N N . ALA A 1 97 ? -7.753 -2.256 11.037 1.00 96.75 97 ALA A N 1
ATOM 729 C CA . ALA A 1 97 ? -6.746 -1.997 12.065 1.00 96.75 97 ALA A CA 1
ATOM 730 C C . ALA A 1 97 ? -6.745 -0.529 12.530 1.00 96.75 97 ALA A C 1
ATOM 732 O O . ALA A 1 97 ? -6.666 -0.255 13.730 1.00 96.75 97 ALA A O 1
ATOM 733 N N . LEU A 1 98 ? -6.883 0.422 11.602 1.00 96.62 98 LEU A N 1
ATOM 734 C CA . LEU A 1 98 ? -6.955 1.851 11.913 1.00 96.62 98 LEU A CA 1
ATOM 735 C C . LEU A 1 98 ? -8.235 2.211 12.677 1.00 96.62 98 LEU A C 1
ATOM 737 O O . LEU A 1 98 ? -8.189 3.016 13.611 1.00 96.62 98 LEU A O 1
ATOM 741 N N . GLU A 1 99 ? -9.370 1.603 12.332 1.00 96.75 99 GLU A N 1
ATOM 742 C CA . GLU A 1 99 ? -10.623 1.774 13.071 1.00 96.75 99 GLU A CA 1
ATOM 743 C C . GLU A 1 99 ? -10.534 1.200 14.490 1.00 96.75 99 GLU A C 1
ATOM 745 O O . GLU A 1 99 ? -10.937 1.868 15.449 1.00 96.75 99 GLU A O 1
ATOM 750 N N . ALA A 1 100 ? -9.931 0.019 14.652 1.00 95.81 100 ALA A N 1
ATOM 751 C CA . ALA A 1 100 ? -9.678 -0.579 15.960 1.00 95.81 100 ALA A CA 1
ATOM 752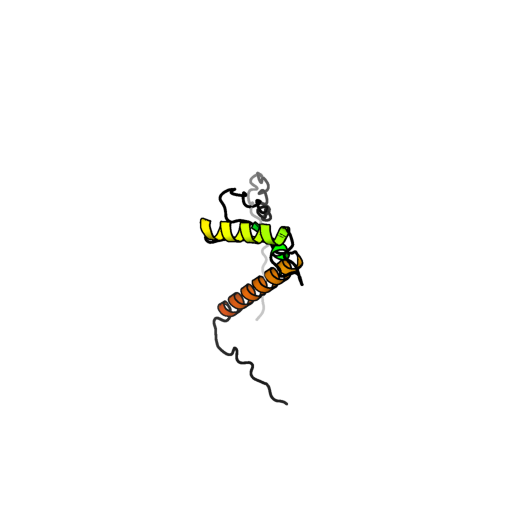 C C . ALA A 1 100 ? -8.739 0.291 16.816 1.00 95.81 100 ALA A C 1
ATOM 754 O O . ALA A 1 100 ? -9.038 0.570 17.981 1.00 95.81 100 ALA A O 1
ATOM 755 N N . ALA A 1 101 ? -7.645 0.797 16.236 1.00 95.62 101 ALA A N 1
ATOM 756 C CA . ALA A 1 101 ? -6.730 1.716 16.911 1.00 95.62 101 ALA A CA 1
ATOM 757 C C . ALA A 1 101 ? -7.446 3.007 17.340 1.00 95.62 101 ALA A C 1
ATOM 759 O O . ALA A 1 101 ? -7.315 3.455 18.484 1.00 95.62 101 ALA A O 1
ATOM 760 N N . ARG A 1 102 ? -8.279 3.579 16.460 1.00 93.06 102 ARG A N 1
ATOM 761 C CA . ARG A 1 102 ? -9.112 4.746 16.781 1.00 93.06 102 ARG A CA 1
ATOM 762 C C . ARG A 1 102 ? -10.041 4.458 17.959 1.00 93.06 102 ARG A C 1
ATOM 764 O O . ARG A 1 102 ? -10.164 5.303 18.847 1.00 93.06 102 ARG A O 1
ATOM 771 N N . PHE A 1 103 ? -10.690 3.296 17.992 1.00 91.12 103 PHE A N 1
ATOM 772 C CA . PHE A 1 103 ? -11.556 2.906 19.105 1.00 91.12 103 PHE A CA 1
ATOM 773 C C . PHE A 1 103 ? -10.775 2.756 20.421 1.00 91.12 103 PHE A C 1
ATOM 775 O O . PHE A 1 103 ? -11.206 3.282 21.451 1.00 91.12 103 PHE A O 1
ATOM 782 N N . TYR A 1 104 ? -9.593 2.135 20.390 1.00 89.19 104 TYR A N 1
ATOM 783 C CA . TYR A 1 104 ? -8.717 1.993 21.558 1.00 89.19 104 TYR A CA 1
ATOM 784 C C . TYR A 1 104 ? -8.354 3.349 22.188 1.00 89.19 104 TYR A C 1
ATOM 786 O O . TYR A 1 104 ? -8.542 3.560 23.387 1.00 89.19 104 TYR A O 1
ATOM 794 N N . PHE A 1 105 ? -7.895 4.315 21.389 1.00 88.12 105 PHE A N 1
ATOM 795 C CA . PHE A 1 105 ? -7.517 5.625 21.931 1.00 88.12 105 PHE A CA 1
ATOM 796 C C . PHE A 1 105 ? -8.722 6.437 22.424 1.00 88.12 105 PHE A C 1
ATOM 798 O O . PHE A 1 105 ? -8.611 7.153 23.421 1.00 88.12 105 PHE A O 1
ATOM 805 N N . ARG A 1 106 ? -9.890 6.303 21.779 1.00 87.50 106 ARG A N 1
ATOM 806 C CA . ARG A 1 106 ? -11.129 6.974 22.212 1.00 87.50 106 ARG A CA 1
ATOM 807 C C . ARG A 1 106 ? -11.676 6.423 23.525 1.00 87.50 106 ARG A C 1
ATOM 809 O O . ARG A 1 106 ? -12.100 7.193 24.379 1.00 87.50 106 ARG A O 1
ATOM 816 N N . THR A 1 107 ? -11.675 5.107 23.697 1.00 80.12 107 THR A N 1
ATOM 817 C CA . THR A 1 107 ? -12.140 4.477 24.945 1.00 80.12 107 THR A CA 1
ATOM 818 C C . THR A 1 107 ? -11.213 4.798 26.115 1.00 80.12 107 THR A C 1
ATOM 820 O O . THR A 1 107 ? -11.685 5.070 27.219 1.00 80.12 107 THR A O 1
ATOM 823 N N . ARG A 1 108 ? -9.900 4.884 25.867 1.00 66.31 108 ARG A N 1
ATOM 824 C CA . ARG A 1 108 ? -8.916 5.281 26.882 1.00 66.31 108 ARG A CA 1
ATOM 825 C C . ARG A 1 108 ? -9.072 6.734 27.344 1.00 66.31 108 ARG A C 1
ATOM 827 O O . ARG A 1 108 ? -8.875 6.999 28.525 1.00 66.31 108 ARG A O 1
ATOM 834 N N . SER A 1 109 ? -9.436 7.661 26.454 1.00 61.81 109 SER A N 1
ATOM 835 C CA . SER A 1 109 ? -9.643 9.074 26.815 1.00 61.81 109 SER A CA 1
ATOM 836 C C . SER A 1 109 ? -10.997 9.349 27.478 1.00 61.81 109 SER A C 1
ATOM 838 O O . SER A 1 109 ? -11.100 10.263 28.292 1.00 61.81 109 SER A O 1
ATOM 840 N N . GLN A 1 110 ? -12.026 8.547 27.182 1.00 59.53 110 GLN A N 1
ATOM 841 C CA . GLN A 1 110 ? -13.354 8.659 27.805 1.00 59.53 110 GLN A CA 1
ATOM 842 C C . GLN A 1 110 ? -13.460 7.940 29.156 1.00 59.53 110 GLN A C 1
ATOM 844 O O . GLN A 1 110 ? -14.293 8.305 29.983 1.00 59.53 110 GLN A O 1
ATOM 849 N N . SER A 1 111 ? -12.577 6.978 29.433 1.00 58.19 111 SER A N 1
ATOM 850 C CA . SER A 1 111 ? -12.434 6.348 30.750 1.00 58.19 111 SER A CA 1
ATOM 851 C C . SER A 1 111 ? -11.677 7.256 31.741 1.00 58.19 111 SER A C 1
ATOM 853 O O . SER A 1 111 ? -10.741 6.833 32.418 1.00 58.19 111 SER A O 1
ATOM 855 N N . GLY A 1 112 ? -12.074 8.527 31.835 1.00 58.06 112 GLY A N 1
ATOM 856 C CA . GLY A 1 112 ? -11.465 9.560 32.680 1.00 58.06 112 GLY A CA 1
ATOM 857 C C . GLY A 1 112 ? -11.783 9.465 34.179 1.00 58.06 112 GLY A C 1
ATOM 858 O O . GLY A 1 112 ? -11.562 10.434 34.900 1.00 58.06 112 GLY A O 1
ATOM 859 N N . LYS A 1 113 ? -12.307 8.340 34.682 1.00 57.09 113 LYS A N 1
ATOM 860 C CA . LYS A 1 113 ? -12.548 8.125 36.119 1.00 57.09 113 LYS A CA 1
ATOM 861 C C . LYS A 1 113 ? -12.471 6.640 36.483 1.00 57.09 113 LYS A C 1
ATOM 863 O O . LYS A 1 113 ? -13.383 5.880 36.194 1.00 57.09 113 LYS A O 1
ATOM 868 N N . GLY A 1 114 ? -11.392 6.272 37.175 1.00 54.19 11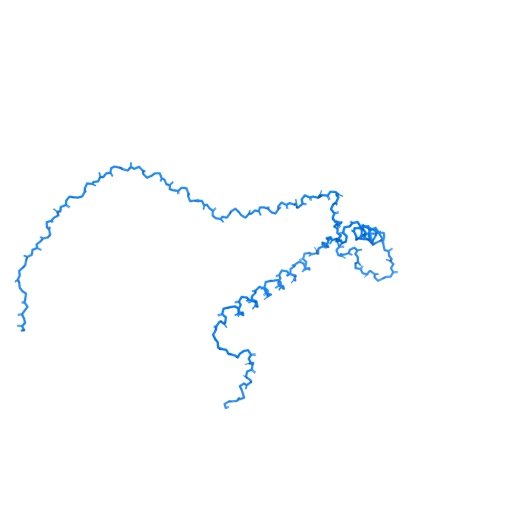4 GLY A N 1
ATOM 869 C CA . GLY A 1 114 ? -11.375 5.162 38.131 1.00 54.19 114 GLY A CA 1
ATOM 870 C C . GLY A 1 114 ? -11.342 3.741 37.568 1.00 54.19 114 GLY A C 1
ATOM 871 O O . GLY A 1 114 ? -12.359 3.070 37.534 1.00 54.19 114 GLY A O 1
ATOM 872 N N . GLY A 1 115 ? -10.128 3.242 37.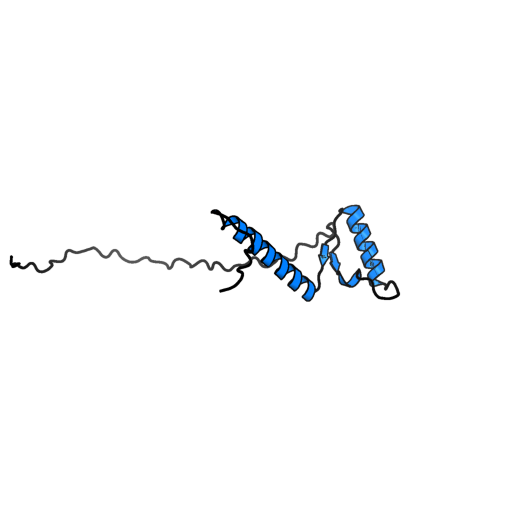323 1.00 59.78 115 GLY A N 1
ATOM 873 C CA . GLY A 1 115 ? -9.736 1.905 37.773 1.00 59.78 115 GLY A CA 1
ATOM 874 C C . GLY A 1 115 ? -10.251 0.683 37.001 1.00 59.78 115 GLY A C 1
ATOM 875 O O . GLY A 1 115 ? -11.441 0.428 36.878 1.00 59.78 115 GLY A O 1
ATOM 876 N N . ARG A 1 116 ? -9.285 -0.193 36.700 1.00 55.38 116 ARG A N 1
ATOM 877 C CA . ARG A 1 116 ? -9.435 -1.624 36.381 1.00 55.38 116 ARG A CA 1
ATOM 878 C C . ARG A 1 116 ? -9.690 -1.967 34.913 1.00 55.38 116 ARG A C 1
ATOM 880 O O . ARG A 1 116 ? -10.620 -2.683 34.573 1.00 55.38 116 ARG A O 1
ATOM 887 N N . GLY A 1 117 ? -8.682 -1.663 34.096 1.00 55.72 117 GLY A N 1
ATOM 888 C CA . GLY A 1 117 ? -8.227 -2.568 33.030 1.00 55.72 117 GLY A CA 1
ATOM 889 C C . GLY A 1 117 ? -7.550 -3.835 33.583 1.00 55.72 117 GLY A C 1
ATOM 890 O O . GLY A 1 117 ? -6.518 -4.254 33.075 1.00 55.72 117 GLY A O 1
ATOM 891 N N . VAL A 1 118 ? -8.094 -4.412 34.658 1.00 59.28 118 VAL A N 1
ATOM 892 C CA . VAL A 1 118 ? -7.710 -5.730 35.164 1.00 59.28 118 VAL A CA 1
ATOM 893 C C . VAL A 1 118 ? -8.892 -6.627 34.851 1.00 59.28 118 VAL A C 1
ATOM 895 O O . VAL A 1 118 ? -9.976 -6.427 35.402 1.00 59.28 118 VAL A O 1
ATOM 898 N N . CYS A 1 119 ? -8.697 -7.588 33.951 1.00 57.25 119 CYS A N 1
ATOM 899 C CA . CYS A 1 119 ? -9.618 -8.706 33.814 1.00 57.25 119 CYS A CA 1
ATOM 900 C C . CYS A 1 119 ? -9.586 -9.469 35.144 1.00 57.25 119 CYS A C 1
ATOM 902 O O . CYS A 1 119 ? -8.695 -10.277 35.392 1.00 57.25 119 CYS A O 1
ATOM 904 N N . MET A 1 120 ? -10.493 -9.132 36.056 1.00 67.12 120 MET A N 1
ATOM 905 C CA . MET A 1 120 ? -10.654 -9.880 37.293 1.00 67.12 120 MET A CA 1
ATOM 906 C C . MET A 1 120 ? -11.350 -11.184 36.907 1.00 67.12 120 MET A C 1
ATOM 908 O O . MET A 1 120 ? -12.536 -11.172 36.576 1.00 67.12 120 MET A O 1
ATOM 912 N N . TYR A 1 121 ? -10.611 -12.297 36.911 1.00 66.88 121 TYR A N 1
ATOM 913 C CA . TYR A 1 121 ? -11.202 -13.626 36.780 1.00 66.88 121 TYR A CA 1
ATOM 914 C C . TYR A 1 121 ? -12.248 -13.798 37.883 1.00 66.88 121 TYR A C 1
ATOM 916 O O . TYR A 1 121 ? -11.929 -13.796 39.073 1.00 66.88 121 TYR A O 1
ATOM 924 N N . ARG A 1 122 ? -13.520 -13.896 37.491 1.00 69.94 122 ARG A N 1
ATOM 925 C CA . ARG A 1 122 ? -14.612 -14.137 38.428 1.00 69.94 122 ARG A CA 1
ATOM 926 C C . ARG A 1 122 ? -14.744 -15.645 38.617 1.00 69.94 122 ARG A C 1
ATOM 928 O O . ARG A 1 122 ? -15.476 -16.302 37.885 1.00 69.94 122 ARG A O 1
ATOM 935 N N . ALA A 1 123 ? -14.004 -16.187 39.578 1.00 66.62 123 ALA A N 1
ATOM 936 C CA . ALA A 1 123 ? -14.145 -17.581 39.972 1.00 66.62 123 ALA A CA 1
ATOM 937 C C . ALA A 1 123 ? -15.504 -17.790 40.662 1.00 66.62 123 ALA A C 1
ATOM 939 O O . ALA A 1 123 ? -15.673 -17.317 41.780 1.00 66.62 123 ALA A O 1
ATOM 940 N N . GLY A 1 124 ? -16.426 -18.481 39.983 1.00 71.94 124 GLY A N 1
ATOM 941 C CA . GLY A 1 124 ? -17.494 -19.305 40.571 1.00 71.94 124 GLY A CA 1
ATOM 942 C C . GLY A 1 124 ? -18.595 -18.622 41.399 1.00 71.94 124 GLY A C 1
ATOM 943 O O . GLY A 1 124 ? -18.377 -17.674 42.147 1.00 71.94 124 GLY A O 1
ATOM 944 N N . ARG A 1 125 ? -19.811 -19.153 41.274 1.00 47.50 125 ARG A N 1
ATOM 945 C CA . ARG A 1 125 ? -20.815 -19.168 42.343 1.00 47.50 125 ARG A CA 1
ATOM 946 C C . ARG A 1 125 ? -20.976 -20.608 42.790 1.00 47.50 125 ARG A C 1
ATOM 948 O O . ARG A 1 125 ? -20.875 -21.474 41.893 1.00 47.50 125 ARG A O 1
#

Radius of gyration: 33.69 Å; chains: 1; bounding box: 84×62×69 Å

pLDDT: mean 71.96, std 19.57, range [38.66, 97.12]

Secondary structure (DSSP, 8-state):
--------PPPP-----PPP--PPP----S--PPP-------TTS--EEEGGGTS--SS---HHHHHHHHHHHHHHHHHS--EEEPPHHHHHHHHHHHHHHHHHHHHHHH--S------------

Sequence (125 aa):
MMMHQHQTTPVAPSHQHHHINSAPPSVRSPHQLPSPTPLSLDPNGPARIRLSDILPYDGAPVGPYIKTVEALSGSLMRHNAAVIELGTDDMALIRCALEAARFYFRTRSQSGKGGRGVCMYRAGR

Foldseek 3Di:
DDDDDDDDDDDDDDDDDDDDDDDDPPPPPPPPDPDPDPPPPPVLAAEEAEPVLCPDDPDDNDPSVVVRVVSNVVRCVRPVDHHYDYDPVVVVVVVVVVVVVVVVVVVVVVPPDDDDPDPDPPPDD